Protein AF-W2TYA6-F1 (afdb_monomer_lite)

Secondary structure (DSSP, 8-state):
--HHHHHTT----GGG--SS---PPPGGG-----PPTTGGGG----TT--HHHHHHHHHHHHHHHHHTT-HHHHHHHHHHHHHHS---HHHHHHHHHHHHHHHT-

Sequence (105 aa):
MFLSDAFGELVIDDEDIVNDSIKFCTPDLYSANIHSSGWFLSLPSTKKRKRDEERENVDQRAAYYYHRGQYIEAFEEYESLLHDFEHNRTHSVAVIDSLIRCALK

Organism: Necator americanus (NCBI:txid51031)

pLDDT: mean 82.49, std 14.15, range [50.28, 98.19]

Foldseek 3Di:
DDVVVVVVPDDDDPPPPDDDDDDDDDPVRDDDPDDDQCPLVPDPPDPPDDLVVVLVSLQVQLVSCVVVVVLVSSLVSLVCSLPVDDDDPVVNVVSVVSNVVSVVD

Radius of gyration: 18.51 Å; chains: 1; bounding box: 42×40×40 Å

Structure (mmCIF, N/CA/C/O backbone):
data_AF-W2TYA6-F1
#
_entry.id   AF-W2TYA6-F1
#
loop_
_atom_site.group_PDB
_atom_site.id
_atom_site.type_symbol
_atom_site.label_atom_id
_atom_site.label_alt_id
_atom_site.label_comp_id
_atom_site.label_asym_id
_atom_site.label_entity_id
_atom_site.label_seq_id
_atom_site.pdbx_PDB_ins_code
_atom_site.Cartn_x
_atom_site.Cartn_y
_atom_site.Cartn_z
_atom_site.occupancy
_atom_site.B_iso_or_equiv
_atom_site.auth_seq_id
_atom_site.auth_comp_id
_atom_si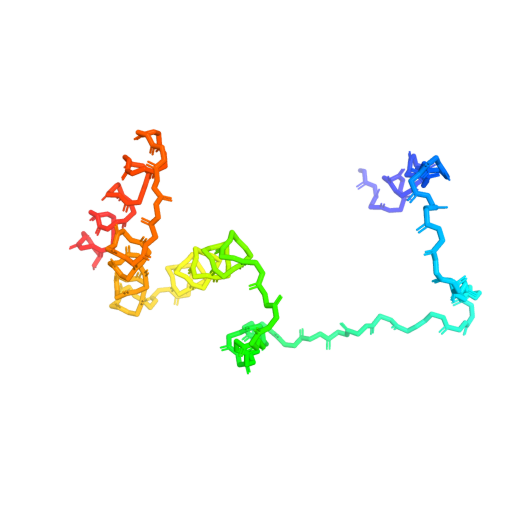te.auth_asym_id
_atom_site.auth_atom_id
_atom_site.pdbx_PDB_model_num
ATOM 1 N N . MET A 1 1 ? -8.691 -20.780 -22.021 1.00 57.19 1 MET A N 1
ATOM 2 C CA . MET A 1 1 ? -7.400 -20.096 -22.201 1.00 57.19 1 MET A CA 1
ATOM 3 C C . MET A 1 1 ? -6.427 -20.766 -21.258 1.00 57.19 1 MET A C 1
ATOM 5 O O . MET A 1 1 ? -6.666 -20.720 -20.055 1.00 57.19 1 MET A O 1
ATOM 9 N N . PHE A 1 2 ? -5.442 -21.495 -21.779 1.00 67.06 2 PHE A N 1
ATOM 10 C CA . PHE A 1 2 ? -4.389 -22.030 -20.923 1.00 67.06 2 PHE A CA 1
ATOM 11 C C . PHE A 1 2 ? -3.376 -20.919 -20.663 1.00 67.06 2 PHE A C 1
ATOM 13 O O . PHE A 1 2 ? -3.114 -20.100 -21.540 1.00 67.06 2 PHE A O 1
ATOM 20 N N . LEU A 1 3 ? -2.799 -20.876 -19.460 1.00 68.56 3 LEU A N 1
ATOM 21 C CA . LEU A 1 3 ? -1.759 -19.890 -19.146 1.00 68.56 3 LEU A CA 1
ATOM 22 C C . LEU A 1 3 ? -0.544 -20.037 -20.075 1.00 68.56 3 LEU A C 1
ATOM 24 O O . LEU A 1 3 ? 0.105 -19.043 -20.368 1.00 68.56 3 LEU A O 1
ATOM 28 N N . SER A 1 4 ? -0.290 -21.242 -20.602 1.00 71.44 4 SER A N 1
ATOM 29 C CA . SER A 1 4 ? 0.723 -21.504 -21.635 1.00 71.44 4 SER A CA 1
ATOM 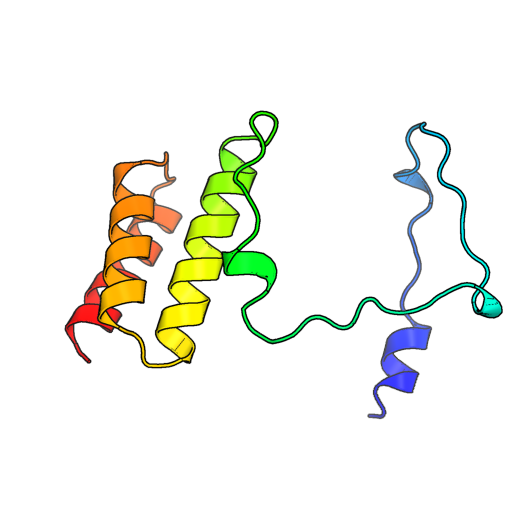30 C C . SER A 1 4 ? 0.547 -20.646 -22.884 1.00 71.44 4 SER A C 1
ATOM 32 O O . SER A 1 4 ? 1.537 -20.194 -23.449 1.00 71.44 4 SER A O 1
ATOM 34 N N . ASP A 1 5 ? -0.699 -20.393 -23.286 1.00 76.69 5 ASP A N 1
ATOM 35 C CA . ASP A 1 5 ? -1.009 -19.619 -24.488 1.00 76.69 5 ASP A CA 1
ATOM 36 C C . ASP A 1 5 ? -0.679 -18.132 -24.270 1.00 76.69 5 ASP A C 1
ATOM 38 O O . ASP A 1 5 ? -0.287 -17.446 -25.205 1.00 76.69 5 ASP A O 1
ATOM 42 N N . ALA A 1 6 ? -0.760 -17.650 -23.022 1.00 73.94 6 ALA A N 1
ATOM 43 C CA . ALA A 1 6 ? -0.434 -16.271 -22.655 1.00 73.94 6 ALA A CA 1
ATOM 44 C C . ALA A 1 6 ? 1.079 -15.985 -22.648 1.00 73.94 6 ALA A C 1
ATOM 46 O O . ALA A 1 6 ? 1.489 -14.847 -22.856 1.00 73.94 6 ALA A O 1
ATOM 47 N N . PHE A 1 7 ? 1.924 -16.999 -22.422 1.00 70.62 7 PHE A N 1
ATOM 48 C CA . PHE A 1 7 ? 3.382 -16.824 -22.429 1.00 70.62 7 PHE A CA 1
ATOM 49 C C . PHE A 1 7 ? 3.968 -16.714 -23.842 1.00 70.62 7 PHE A C 1
ATOM 51 O O . PHE A 1 7 ? 5.052 -16.161 -23.996 1.00 70.62 7 PHE A O 1
ATOM 58 N N . GLY A 1 8 ? 3.268 -17.214 -24.868 1.00 70.00 8 GLY A N 1
ATOM 59 C CA . GLY A 1 8 ? 3.735 -17.167 -26.258 1.00 70.00 8 GLY A CA 1
ATOM 60 C C . GLY A 1 8 ? 3.808 -15.756 -26.853 1.00 70.00 8 GLY A C 1
ATOM 61 O O . GLY A 1 8 ? 4.467 -15.563 -27.870 1.00 70.00 8 GLY A O 1
ATOM 62 N N . GLU A 1 9 ? 3.156 -14.781 -26.216 1.00 72.81 9 GLU A N 1
ATOM 63 C CA . GLU A 1 9 ? 3.098 -13.381 -26.656 1.00 72.81 9 GLU A CA 1
ATOM 64 C C . GLU A 1 9 ? 4.061 -12.463 -25.885 1.00 72.81 9 GLU A C 1
ATOM 66 O O . GLU A 1 9 ? 4.196 -11.288 -26.223 1.00 72.81 9 GLU A O 1
ATOM 71 N N . LEU A 1 10 ? 4.746 -12.974 -24.854 1.00 74.50 10 LEU A N 1
ATOM 72 C CA . LEU A 1 10 ? 5.697 -12.184 -24.077 1.00 74.50 10 LEU A CA 1
ATOM 73 C C . LEU A 1 10 ? 7.023 -12.074 -24.837 1.00 74.50 10 LEU A C 1
ATOM 75 O O . LEU A 1 10 ? 7.769 -13.045 -24.954 1.00 74.50 10 LEU A O 1
ATOM 79 N N . VAL A 1 11 ? 7.325 -10.875 -25.327 1.00 71.94 11 VAL A N 1
ATOM 80 C CA . VAL A 1 11 ? 8.617 -10.526 -25.928 1.00 71.94 11 VAL A CA 1
ATOM 81 C C . VAL A 1 11 ? 9.384 -9.673 -24.923 1.00 71.94 11 VAL A C 1
ATOM 83 O O . VAL A 1 11 ? 8.831 -8.726 -24.366 1.00 71.94 11 VAL A O 1
ATOM 86 N N . ILE A 1 12 ? 10.641 -10.029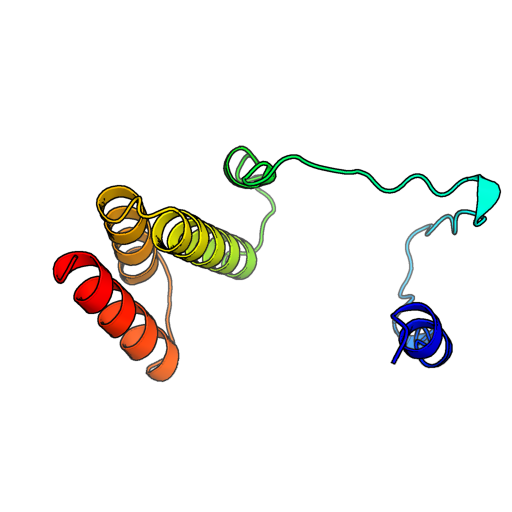 -24.658 1.00 66.94 12 ILE A N 1
ATOM 87 C CA . ILE A 1 12 ? 11.546 -9.174 -23.887 1.00 66.94 12 ILE A CA 1
ATOM 88 C C . ILE A 1 12 ? 12.048 -8.104 -24.853 1.00 66.94 12 ILE A C 1
ATOM 90 O O . ILE A 1 12 ? 12.602 -8.439 -25.898 1.00 66.94 12 ILE A O 1
ATOM 94 N N . ASP A 1 13 ? 11.797 -6.839 -24.532 1.00 61.28 13 ASP A N 1
ATOM 95 C CA . ASP A 1 13 ? 12.301 -5.717 -25.316 1.00 61.28 13 ASP A CA 1
ATOM 96 C C . ASP A 1 13 ? 13.789 -5.517 -24.990 1.00 61.28 13 ASP A C 1
ATOM 98 O O . ASP A 1 13 ? 14.155 -5.170 -23.865 1.00 61.28 13 ASP A O 1
ATOM 102 N N . ASP A 1 14 ? 14.657 -5.824 -25.954 1.00 60.56 14 ASP A N 1
ATOM 103 C CA . ASP A 1 14 ? 16.115 -5.818 -25.779 1.00 60.56 14 ASP A CA 1
ATOM 104 C C . ASP A 1 14 ? 16.702 -4.389 -25.703 1.00 60.56 14 ASP A C 1
ATOM 106 O O . ASP A 1 14 ? 17.896 -4.226 -25.431 1.00 60.56 14 ASP A O 1
ATOM 110 N N . GLU A 1 15 ? 15.897 -3.341 -25.923 1.00 59.62 15 GLU A N 1
ATOM 111 C CA . GLU A 1 15 ? 16.372 -1.948 -25.957 1.00 59.62 15 GLU A CA 1
ATOM 112 C C . GLU A 1 15 ? 16.738 -1.364 -24.573 1.00 59.62 15 GLU A C 1
ATOM 114 O O . GLU A 1 15 ? 17.494 -0.394 -24.503 1.00 59.62 15 GLU A O 1
ATOM 119 N N . ASP A 1 16 ? 16.316 -1.993 -23.468 1.00 51.72 16 ASP A N 1
ATOM 120 C CA . ASP A 1 16 ? 16.620 -1.552 -22.092 1.00 51.72 16 ASP A CA 1
ATOM 121 C C . ASP A 1 16 ? 17.886 -2.197 -21.483 1.00 51.72 16 ASP A C 1
ATOM 123 O O . ASP A 1 16 ? 18.209 -1.979 -20.308 1.00 51.72 16 ASP A O 1
ATOM 127 N N . ILE A 1 17 ? 18.658 -2.974 -22.257 1.00 55.78 17 ILE A N 1
ATOM 128 C CA . ILE A 1 17 ? 19.892 -3.627 -21.781 1.00 55.78 17 ILE A CA 1
ATOM 129 C C . ILE A 1 17 ? 21.048 -2.610 -21.750 1.00 55.78 17 ILE A C 1
ATOM 131 O O . ILE A 1 17 ? 22.022 -2.672 -22.502 1.00 55.78 17 ILE A O 1
ATOM 135 N N . VAL A 1 18 ? 20.959 -1.642 -20.841 1.00 56.06 18 VAL A N 1
ATOM 136 C CA . VAL A 1 18 ? 22.051 -0.716 -20.536 1.00 56.06 18 VAL A CA 1
ATOM 137 C C . VAL A 1 18 ? 22.998 -1.391 -19.542 1.00 56.06 18 VAL A C 1
ATOM 139 O O . VAL A 1 18 ? 22.740 -1.420 -18.346 1.00 56.06 18 VAL A O 1
ATOM 142 N N . ASN A 1 19 ? 24.091 -1.947 -20.074 1.00 56.31 19 ASN A N 1
ATOM 143 C CA . ASN A 1 19 ? 25.368 -2.244 -19.407 1.00 56.31 19 ASN A CA 1
ATOM 144 C C . ASN A 1 19 ? 25.331 -2.549 -17.894 1.00 56.31 19 ASN A C 1
ATOM 146 O O . ASN A 1 19 ? 25.496 -1.651 -17.076 1.00 56.31 19 ASN A O 1
ATOM 150 N N . ASP A 1 20 ? 25.284 -3.841 -17.554 1.00 50.28 20 ASP A N 1
ATOM 151 C CA . ASP A 1 20 ? 26.217 -4.453 -16.593 1.00 50.28 20 ASP A CA 1
ATOM 152 C C . ASP A 1 20 ? 26.050 -5.984 -16.597 1.00 50.28 20 ASP A C 1
ATOM 154 O O . ASP A 1 20 ? 25.181 -6.540 -15.939 1.00 50.28 20 ASP A O 1
ATOM 158 N N . SER A 1 21 ? 26.908 -6.702 -17.331 1.00 53.75 21 SER A N 1
ATOM 159 C CA . SER A 1 21 ? 27.194 -8.142 -17.141 1.00 53.75 21 SER A CA 1
ATOM 160 C C . SER A 1 21 ? 26.002 -9.096 -16.902 1.00 53.75 21 SER A C 1
ATOM 162 O O . SER A 1 21 ? 26.129 -10.058 -16.138 1.00 53.75 21 SER A O 1
ATOM 164 N N . ILE A 1 22 ? 24.849 -8.871 -17.540 1.00 58.88 22 ILE A N 1
ATOM 165 C CA . ILE A 1 22 ? 23.679 -9.739 -17.367 1.00 58.88 22 ILE A CA 1
ATOM 166 C C . ILE A 1 22 ? 24.012 -11.109 -17.965 1.00 58.88 22 ILE A C 1
ATOM 168 O O . ILE A 1 22 ? 24.046 -11.304 -19.179 1.00 58.88 22 ILE A O 1
ATOM 172 N N . LYS A 1 23 ? 24.310 -12.078 -17.096 1.00 64.12 23 LYS A N 1
ATOM 173 C CA . LYS A 1 23 ? 24.422 -13.482 -17.486 1.00 64.12 23 LYS A CA 1
ATOM 174 C C . LYS A 1 23 ? 23.013 -14.024 -17.661 1.00 64.12 23 LYS A C 1
ATOM 176 O O . LYS A 1 23 ? 22.374 -14.406 -16.685 1.00 64.12 23 LYS A O 1
ATOM 181 N N . PHE A 1 24 ? 22.547 -14.063 -18.903 1.00 69.75 24 PHE A N 1
ATOM 182 C CA . PHE A 1 24 ? 21.347 -14.809 -19.256 1.00 69.75 24 PHE A CA 1
ATOM 183 C C . PHE A 1 24 ? 21.517 -16.275 -18.828 1.00 69.75 24 PHE A C 1
ATOM 185 O O . PHE A 1 24 ? 22.516 -16.917 -19.163 1.00 69.75 24 PHE A O 1
ATOM 192 N N . CYS A 1 25 ? 20.571 -16.798 -18.049 1.00 70.94 25 CYS A N 1
ATOM 193 C CA . CYS A 1 25 ? 20.505 -18.226 -17.757 1.00 70.94 25 CYS A CA 1
ATOM 194 C C . CYS A 1 25 ? 19.818 -18.947 -18.920 1.00 70.94 25 CYS A C 1
ATOM 196 O O . CYS A 1 25 ? 18.856 -18.433 -19.492 1.00 70.94 25 CYS A O 1
ATOM 198 N N . THR A 1 26 ? 20.267 -20.154 -19.258 1.00 78.69 26 THR A N 1
ATOM 199 C CA . THR A 1 26 ? 19.471 -21.033 -20.122 1.00 78.69 26 THR A CA 1
ATOM 200 C C . THR A 1 26 ? 18.250 -21.546 -19.349 1.00 78.69 26 THR A C 1
ATOM 202 O O . THR A 1 26 ? 18.298 -21.593 -18.117 1.00 78.69 26 THR A O 1
ATOM 205 N N . PRO A 1 27 ? 17.165 -21.963 -20.029 1.00 76.50 27 PRO A N 1
A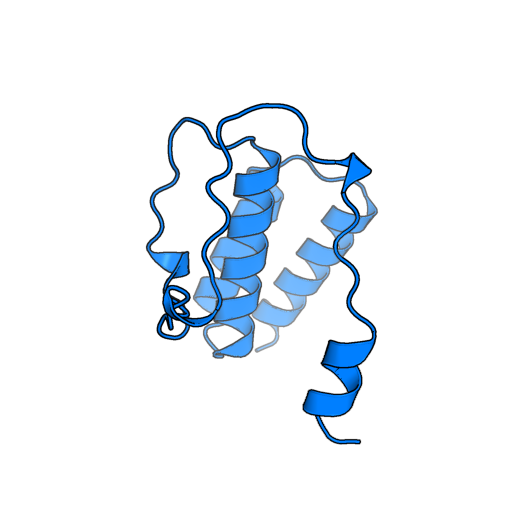TOM 206 C CA . PRO A 1 27 ? 15.999 -22.545 -19.362 1.00 76.50 27 PRO A CA 1
ATOM 207 C C . PRO A 1 27 ? 16.357 -23.696 -18.411 1.00 76.50 27 PRO A C 1
ATOM 209 O O . PRO A 1 27 ? 15.817 -23.768 -17.314 1.00 76.50 27 PRO A O 1
ATOM 212 N N . ASP A 1 28 ? 17.334 -24.531 -18.778 1.00 80.88 28 ASP A N 1
ATOM 213 C CA . ASP A 1 28 ? 17.811 -25.652 -17.950 1.00 80.88 28 ASP A CA 1
ATOM 214 C C . ASP A 1 28 ? 18.518 -25.209 -16.657 1.00 80.88 28 ASP A C 1
ATOM 216 O O . ASP A 1 28 ? 18.650 -25.984 -15.712 1.00 80.88 28 ASP A O 1
ATOM 220 N N . LEU A 1 29 ? 18.998 -23.963 -16.618 1.00 79.06 29 LEU A N 1
ATOM 221 C CA . LEU A 1 29 ? 19.633 -23.346 -15.455 1.00 79.06 29 LEU A CA 1
ATOM 222 C C . LEU A 1 29 ? 18.654 -22.485 -14.646 1.00 79.06 29 LEU A C 1
ATOM 224 O O . LEU A 1 29 ? 19.014 -22.008 -13.568 1.00 79.06 29 LEU A O 1
ATOM 228 N N . TYR A 1 30 ? 17.436 -22.263 -15.147 1.00 80.00 30 TYR A N 1
ATOM 229 C CA . TYR A 1 30 ? 16.429 -21.486 -14.444 1.00 80.00 30 TYR A CA 1
ATOM 230 C C . TYR A 1 30 ? 15.786 -22.323 -13.338 1.00 80.00 30 TYR A C 1
ATOM 232 O O . TYR A 1 30 ? 15.151 -23.347 -13.581 1.00 80.00 30 TYR A O 1
ATOM 240 N N . SER A 1 31 ? 15.893 -21.834 -12.106 1.00 81.06 31 SER A N 1
ATOM 241 C CA . SER A 1 31 ? 15.094 -22.306 -10.981 1.00 81.06 31 SER A CA 1
ATOM 242 C C . SER A 1 31 ? 14.328 -21.120 -10.421 1.00 81.06 31 SER A C 1
ATOM 244 O O . SER A 1 31 ? 14.934 -20.180 -9.903 1.00 81.06 31 SER A O 1
ATOM 246 N N . ALA A 1 32 ? 12.998 -21.166 -10.497 1.00 80.00 32 ALA A N 1
ATOM 247 C CA . ALA A 1 32 ? 12.160 -20.161 -9.859 1.00 80.00 32 ALA A CA 1
ATOM 248 C C . ALA A 1 32 ? 12.435 -20.155 -8.350 1.00 80.00 32 ALA A C 1
ATOM 250 O O . ALA A 1 32 ? 12.361 -21.196 -7.692 1.00 80.00 32 ALA A O 1
ATOM 251 N N . ASN A 1 33 ? 12.747 -18.986 -7.794 1.00 78.38 33 ASN A N 1
ATOM 252 C CA . ASN A 1 33 ? 12.846 -18.842 -6.350 1.00 78.38 33 ASN A CA 1
ATOM 253 C C . ASN A 1 33 ? 11.426 -18.735 -5.784 1.00 78.38 33 ASN A C 1
ATOM 255 O O . ASN A 1 33 ? 10.806 -17.672 -5.799 1.00 78.38 33 ASN A O 1
ATOM 259 N N . ILE A 1 34 ? 10.870 -19.875 -5.379 1.00 79.69 34 ILE A N 1
ATOM 260 C CA . ILE A 1 34 ? 9.520 -19.938 -4.827 1.00 79.69 34 ILE A CA 1
ATOM 261 C C . ILE A 1 34 ? 9.596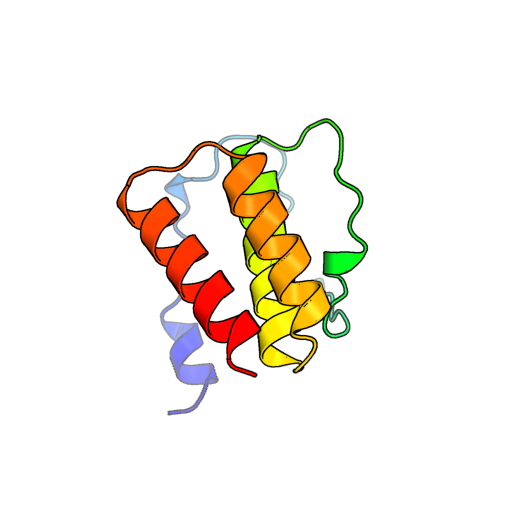 -19.516 -3.366 1.00 79.69 34 ILE A C 1
ATOM 263 O O . ILE A 1 34 ? 10.074 -20.255 -2.506 1.00 79.69 34 ILE A O 1
ATOM 267 N N . HIS A 1 35 ? 9.097 -18.322 -3.086 1.00 79.12 35 HIS A N 1
ATOM 268 C CA . HIS A 1 35 ? 9.019 -17.808 -1.733 1.00 79.12 35 HIS A CA 1
ATOM 269 C C . HIS A 1 35 ? 7.652 -18.089 -1.094 1.00 79.12 35 HIS A C 1
ATOM 271 O O . HIS A 1 35 ? 6.623 -18.130 -1.771 1.00 79.12 35 HIS A O 1
ATOM 277 N N . SER A 1 36 ? 7.623 -18.242 0.232 1.00 82.31 36 SER A N 1
ATOM 278 C CA . SER A 1 36 ? 6.374 -18.305 0.997 1.00 82.31 36 SER A CA 1
ATOM 279 C C . SER A 1 36 ? 5.641 -16.960 0.977 1.00 82.31 36 SER A C 1
ATOM 281 O O . SER A 1 36 ? 6.273 -15.907 0.908 1.00 82.31 36 SER A O 1
ATOM 283 N N . SER A 1 37 ? 4.310 -16.962 1.105 1.00 82.19 37 SER A N 1
ATOM 284 C CA . SER A 1 37 ? 3.533 -15.723 1.253 1.00 82.19 37 SER A CA 1
ATOM 285 C C . SER A 1 37 ? 4.099 -14.838 2.372 1.00 82.19 37 SER A C 1
ATOM 287 O O . SER A 1 37 ? 4.412 -15.331 3.454 1.00 82.19 37 SER A O 1
ATOM 289 N N . GLY A 1 38 ? 4.257 -13.542 2.093 1.00 80.88 38 GLY A N 1
ATOM 290 C CA . GLY A 1 38 ? 4.804 -12.578 3.051 1.00 80.88 38 GLY A CA 1
ATOM 291 C C . GLY A 1 38 ? 6.328 -12.613 3.225 1.00 80.88 38 GLY A C 1
ATOM 292 O O . GLY A 1 38 ? 6.839 -11.932 4.104 1.00 80.88 38 GLY A O 1
ATOM 293 N N . TRP A 1 39 ? 7.086 -13.352 2.404 1.00 82.75 39 TRP A N 1
ATOM 294 C CA . TRP A 1 39 ? 8.559 -13.365 2.475 1.00 82.75 39 TRP A CA 1
ATOM 295 C C . TRP A 1 39 ? 9.189 -11.959 2.433 1.00 82.75 39 TRP A C 1
ATOM 297 O O . TRP A 1 39 ? 10.154 -11.684 3.147 1.00 82.75 39 TRP A O 1
ATOM 307 N N . PHE A 1 40 ? 8.601 -11.055 1.645 1.00 79.50 40 PHE A N 1
ATOM 308 C CA . PHE A 1 40 ? 9.051 -9.675 1.459 1.00 79.50 40 PHE A CA 1
ATOM 309 C C . PHE A 1 40 ? 8.856 -8.792 2.701 1.00 79.50 40 PHE A C 1
ATOM 311 O O . PHE A 1 40 ? 9.496 -7.751 2.808 1.00 79.50 40 PHE A O 1
ATOM 318 N N . LEU A 1 41 ? 8.049 -9.217 3.680 1.00 82.06 41 LEU A N 1
ATOM 319 C CA . LEU A 1 41 ? 7.888 -8.501 4.952 1.00 82.06 41 LEU A CA 1
ATOM 320 C C . LEU A 1 41 ? 9.192 -8.454 5.754 1.00 82.06 41 LEU A C 1
ATOM 322 O O . LEU A 1 41 ? 9.432 -7.515 6.506 1.00 82.06 41 LEU A O 1
ATOM 326 N N . SER A 1 42 ? 10.031 -9.478 5.586 1.00 75.38 42 SER A N 1
ATOM 327 C CA . SER A 1 42 ? 11.303 -9.633 6.293 1.00 75.38 42 SER A CA 1
ATOM 328 C C . SER A 1 42 ? 12.494 -9.030 5.550 1.00 75.38 42 SER A C 1
ATOM 330 O O . SER A 1 42 ? 13.624 -9.117 6.034 1.00 75.38 42 SER A O 1
ATOM 332 N N . LEU A 1 43 ? 12.270 -8.430 4.374 1.00 71.62 43 LEU A N 1
ATOM 333 C CA . LEU A 1 43 ? 13.350 -7.846 3.593 1.00 71.62 43 LEU A CA 1
ATOM 334 C C . LEU A 1 43 ? 13.903 -6.626 4.343 1.00 71.62 43 LEU A C 1
ATOM 336 O O . LEU A 1 43 ? 13.164 -5.659 4.545 1.00 71.62 43 LEU A O 1
ATOM 340 N N . PRO A 1 44 ? 15.191 -6.625 4.738 1.00 64.00 44 PRO A N 1
ATOM 341 C CA . PRO A 1 44 ? 15.781 -5.460 5.378 1.00 64.00 44 PRO A CA 1
ATOM 342 C C . PRO A 1 44 ? 15.628 -4.250 4.454 1.00 64.00 44 PRO A C 1
ATOM 344 O O . PRO A 1 44 ? 15.898 -4.365 3.253 1.00 64.00 44 PRO A O 1
ATOM 347 N N . SER A 1 45 ? 15.245 -3.087 4.995 1.00 60.94 45 SER A N 1
ATOM 348 C CA . SER A 1 45 ? 15.474 -1.822 4.287 1.00 60.94 45 SER A CA 1
ATOM 349 C C . SER A 1 45 ? 16.986 -1.715 4.084 1.00 60.94 45 SER A C 1
ATOM 351 O O . SER A 1 45 ? 17.777 -1.495 5.006 1.00 60.94 45 SER A O 1
ATOM 353 N N . THR A 1 46 ? 17.434 -2.024 2.870 1.00 59.94 46 THR A N 1
ATOM 354 C CA . THR A 1 46 ? 18.828 -1.838 2.506 1.00 59.94 46 THR A CA 1
ATOM 355 C C . THR A 1 46 ? 19.043 -0.342 2.358 1.00 59.94 46 THR A C 1
ATOM 357 O O . THR A 1 46 ? 18.332 0.285 1.579 1.00 59.94 46 THR A O 1
ATOM 360 N N . LYS A 1 47 ? 20.070 0.211 3.018 1.00 56.38 47 LYS A N 1
ATOM 361 C CA . LYS A 1 47 ? 20.450 1.645 3.025 1.00 56.38 47 LYS A CA 1
ATOM 362 C C . LYS A 1 47 ? 20.649 2.309 1.642 1.00 56.38 47 LYS A C 1
ATOM 364 O O . LYS A 1 47 ? 21.055 3.462 1.576 1.00 56.38 47 LYS A O 1
ATOM 369 N N . LYS A 1 48 ? 20.454 1.572 0.546 1.00 60.81 48 LYS A N 1
ATOM 370 C CA . LYS A 1 48 ? 20.577 2.019 -0.844 1.00 60.81 48 LYS A CA 1
ATOM 371 C C . LYS A 1 48 ? 19.239 2.141 -1.583 1.00 60.81 48 LYS A C 1
ATOM 373 O O . LYS A 1 48 ? 19.273 2.538 -2.743 1.00 60.81 48 LYS A O 1
ATOM 378 N N . ARG A 1 49 ? 18.100 1.783 -0.976 1.00 63.81 49 ARG A N 1
ATOM 379 C CA . ARG A 1 49 ? 16.809 1.908 -1.666 1.00 63.81 49 ARG A CA 1
ATOM 380 C C . ARG A 1 49 ? 16.476 3.368 -1.894 1.00 63.81 49 ARG A C 1
ATOM 382 O O . ARG A 1 49 ? 16.705 4.216 -1.030 1.00 63.81 49 ARG A O 1
ATOM 389 N N . LYS A 1 50 ? 15.949 3.658 -3.079 1.00 79.69 50 LYS A N 1
ATOM 390 C CA . LYS A 1 50 ? 15.364 4.971 -3.340 1.00 79.69 50 LYS A CA 1
ATOM 391 C C . LYS A 1 50 ? 14.121 5.102 -2.463 1.00 79.69 50 LYS A C 1
ATOM 393 O O . LYS A 1 50 ? 13.403 4.126 -2.264 1.00 79.69 50 LYS A O 1
ATOM 398 N N . ARG A 1 51 ? 13.847 6.308 -1.965 1.00 82.25 51 ARG A N 1
ATOM 399 C CA . ARG A 1 51 ? 12.678 6.590 -1.113 1.00 82.25 51 ARG A CA 1
ATOM 400 C C . ARG A 1 51 ? 11.366 6.074 -1.730 1.00 82.25 51 ARG A C 1
ATOM 402 O O . ARG A 1 51 ? 10.504 5.593 -1.004 1.00 82.25 51 ARG A O 1
ATOM 409 N N . ASP A 1 52 ? 11.245 6.115 -3.057 1.00 83.06 52 ASP A N 1
ATOM 410 C CA . ASP A 1 52 ? 10.076 5.605 -3.785 1.00 83.06 52 ASP A CA 1
ATOM 411 C C . ASP A 1 52 ? 9.899 4.084 -3.663 1.00 83.06 52 ASP A C 1
ATOM 413 O O . ASP A 1 52 ? 8.777 3.613 -3.501 1.00 83.06 52 ASP A O 1
ATOM 417 N N . GLU A 1 53 ? 10.995 3.320 -3.677 1.00 84.81 53 GLU A N 1
ATOM 418 C CA . GLU A 1 53 ? 10.971 1.860 -3.505 1.00 84.81 53 GLU A CA 1
ATOM 419 C C . GLU A 1 53 ? 10.589 1.480 -2.070 1.00 84.81 53 GLU A C 1
ATOM 421 O O . GLU A 1 53 ? 9.925 0.470 -1.835 1.00 84.81 53 GLU A O 1
ATOM 426 N N . GLU A 1 54 ? 11.020 2.276 -1.088 1.00 87.25 54 GLU A N 1
ATOM 427 C CA . GLU A 1 54 ? 10.618 2.087 0.307 1.00 87.25 54 GLU A CA 1
ATOM 428 C C . GLU A 1 54 ? 9.132 2.387 0.492 1.00 87.25 54 GLU A C 1
ATOM 430 O O . GLU A 1 54 ? 8.431 1.584 1.104 1.00 87.25 54 GLU A O 1
ATOM 435 N N . ARG A 1 55 ? 8.641 3.474 -0.114 1.00 89.62 55 ARG A N 1
ATOM 436 C CA . ARG A 1 55 ? 7.218 3.832 -0.124 1.00 89.62 55 ARG A CA 1
ATOM 437 C C . ARG A 1 55 ? 6.365 2.703 -0.699 1.00 89.62 55 ARG A C 1
ATOM 439 O O . ARG A 1 55 ? 5.368 2.316 -0.099 1.00 89.62 55 ARG A O 1
ATOM 446 N N . GLU A 1 56 ? 6.771 2.163 -1.846 1.00 89.31 56 GLU A N 1
ATOM 447 C CA . GLU A 1 56 ? 6.068 1.055 -2.495 1.00 89.31 56 GLU A CA 1
ATOM 448 C C . GLU A 1 56 ? 6.087 -0.219 -1.639 1.00 89.31 56 GLU A C 1
ATOM 450 O O . GLU A 1 56 ? 5.071 -0.899 -1.526 1.00 89.31 56 GLU A O 1
ATOM 455 N N . ASN A 1 57 ? 7.202 -0.522 -0.966 1.00 89.38 57 ASN A N 1
ATOM 456 C CA . ASN A 1 57 ? 7.262 -1.663 -0.048 1.00 89.38 57 ASN A CA 1
ATOM 457 C C . ASN A 1 57 ? 6.288 -1.522 1.131 1.00 89.38 57 ASN A C 1
ATOM 459 O O . ASN A 1 57 ? 5.663 -2.510 1.517 1.00 89.38 57 ASN A O 1
ATOM 463 N N . VAL A 1 58 ? 6.168 -0.323 1.713 1.00 92.19 58 VAL A N 1
ATOM 464 C CA . VAL A 1 58 ? 5.223 -0.064 2.812 1.00 92.19 58 VAL A CA 1
ATOM 465 C C . VAL A 1 58 ? 3.782 -0.249 2.329 1.00 92.19 58 VAL A C 1
ATOM 467 O O . VAL A 1 58 ? 3.011 -0.953 2.977 1.00 92.19 58 VAL A O 1
ATOM 470 N N . ASP A 1 59 ? 3.438 0.281 1.153 1.00 92.88 59 ASP A N 1
ATOM 471 C CA . ASP A 1 59 ? 2.107 0.112 0.553 1.00 92.88 59 ASP A CA 1
ATOM 472 C C . ASP A 1 59 ? 1.771 -1.370 0.295 1.00 92.88 59 ASP A C 1
ATOM 474 O O . ASP A 1 59 ? 0.728 -1.878 0.713 1.00 92.88 59 ASP A O 1
ATOM 478 N N . GLN A 1 60 ? 2.707 -2.121 -0.297 1.00 92.38 60 GLN A N 1
ATOM 479 C CA . GLN A 1 60 ? 2.545 -3.561 -0.532 1.00 92.38 60 GLN A CA 1
ATOM 480 C C . GLN A 1 60 ? 2.385 -4.356 0.772 1.00 92.38 60 GLN A C 1
ATOM 482 O O . GLN A 1 60 ? 1.606 -5.313 0.831 1.00 92.38 60 GLN A O 1
ATOM 487 N N . ARG A 1 61 ? 3.102 -3.970 1.831 1.00 93.62 61 ARG A N 1
ATOM 488 C CA . ARG A 1 61 ? 2.994 -4.587 3.157 1.00 93.62 61 ARG A CA 1
ATOM 489 C C . ARG A 1 61 ? 1.642 -4.300 3.809 1.00 93.62 61 ARG A C 1
ATOM 491 O O . ARG A 1 61 ? 1.004 -5.236 4.295 1.00 93.62 61 ARG A O 1
ATOM 498 N N . ALA A 1 62 ? 1.169 -3.059 3.747 1.00 95.62 62 ALA A N 1
ATOM 499 C CA . ALA A 1 62 ? -0.148 -2.672 4.242 1.00 95.62 62 ALA A CA 1
ATOM 500 C C . ALA A 1 62 ? -1.270 -3.452 3.533 1.00 95.62 62 ALA A C 1
ATOM 502 O O . ALA A 1 62 ? -2.126 -4.068 4.178 1.00 95.62 62 ALA A O 1
ATOM 503 N N . ALA A 1 63 ? -1.222 -3.513 2.198 1.00 95.06 63 ALA A N 1
ATOM 504 C CA . ALA A 1 63 ? -2.169 -4.278 1.390 1.00 95.06 63 ALA A CA 1
ATOM 505 C C . ALA A 1 63 ? -2.140 -5.776 1.729 1.00 95.06 63 ALA A C 1
ATOM 507 O O . ALA A 1 63 ? -3.191 -6.414 1.846 1.00 95.06 63 ALA A O 1
ATOM 508 N N . TYR A 1 64 ? -0.949 -6.343 1.940 1.00 95.62 64 TYR A N 1
ATOM 509 C CA . TYR A 1 64 ? -0.803 -7.734 2.357 1.00 95.62 64 TYR A CA 1
ATOM 510 C C . TYR A 1 64 ? -1.513 -8.013 3.685 1.00 95.62 64 TYR A C 1
ATOM 512 O O . TYR A 1 64 ? -2.323 -8.941 3.751 1.00 95.62 64 TYR A O 1
ATOM 520 N N . TYR A 1 65 ? -1.265 -7.206 4.721 1.00 96.69 65 TYR A N 1
ATOM 521 C CA . TYR A 1 65 ? -1.930 -7.371 6.015 1.00 96.69 65 TYR A CA 1
ATOM 522 C C . TYR A 1 65 ? -3.451 -7.236 5.893 1.00 96.69 65 TYR A C 1
ATOM 524 O O . TYR A 1 65 ? -4.188 -8.088 6.400 1.00 96.69 65 TYR A O 1
ATOM 532 N N . TYR A 1 66 ? -3.932 -6.255 5.122 1.00 97.00 66 TYR A N 1
ATOM 533 C CA . TYR A 1 66 ? -5.362 -6.065 4.882 1.00 97.00 66 TYR A CA 1
ATOM 534 C C . TYR A 1 66 ? -6.017 -7.317 4.282 1.00 97.00 66 TYR A C 1
ATOM 536 O O . TYR A 1 66 ? -7.025 -7.811 4.791 1.00 97.00 66 TYR A O 1
ATOM 544 N N . HIS A 1 67 ? -5.420 -7.886 3.230 1.00 95.50 67 HIS A N 1
ATOM 545 C CA . HIS A 1 67 ? -5.938 -9.089 2.571 1.00 95.50 67 HIS A CA 1
ATOM 546 C C . HIS A 1 67 ? -5.828 -10.358 3.426 1.00 95.50 67 HIS A C 1
ATOM 548 O O . HIS A 1 67 ? -6.533 -11.336 3.172 1.00 95.50 67 HIS A O 1
ATOM 554 N N . ARG A 1 68 ? -4.980 -10.346 4.457 1.00 95.38 68 ARG A N 1
ATOM 555 C CA . ARG A 1 68 ? -4.872 -11.411 5.462 1.00 95.38 68 ARG A CA 1
ATOM 556 C C . ARG A 1 68 ? -5.838 -11.239 6.638 1.00 95.38 68 ARG A C 1
ATOM 558 O O . ARG A 1 68 ? -5.878 -12.117 7.495 1.00 95.38 68 ARG A O 1
ATOM 565 N N . GLY A 1 69 ? -6.624 -10.159 6.673 1.00 96.44 69 GLY A N 1
ATOM 566 C CA . GLY A 1 69 ? -7.525 -9.834 7.784 1.00 96.44 69 GLY A CA 1
ATOM 567 C C . GLY A 1 69 ? -6.815 -9.253 9.011 1.00 96.44 69 GLY A C 1
ATOM 568 O O . GLY A 1 69 ? -7.404 -9.189 10.085 1.00 96.44 69 GLY A O 1
ATOM 569 N N . GLN A 1 70 ? -5.554 -8.850 8.858 1.00 97.44 70 GLN A N 1
ATOM 570 C CA . GLN A 1 70 ? -4.720 -8.239 9.892 1.00 97.44 70 GLN A CA 1
ATOM 571 C C . GLN A 1 70 ? -4.884 -6.716 9.826 1.00 97.44 70 GLN A C 1
ATOM 573 O O . GLN A 1 70 ? -4.030 -5.995 9.315 1.00 97.44 70 GLN A O 1
ATOM 578 N N . TYR A 1 71 ? -6.063 -6.228 10.218 1.00 97.75 71 TYR A N 1
ATOM 579 C CA . TYR A 1 71 ? -6.458 -4.841 9.948 1.00 97.75 71 TYR A CA 1
ATOM 580 C C . TYR A 1 71 ? -5.732 -3.809 10.815 1.00 97.75 71 TYR A C 1
ATOM 582 O O . TYR A 1 71 ? -5.578 -2.676 10.370 1.00 97.75 71 TYR A O 1
ATOM 590 N N . ILE A 1 72 ? -5.273 -4.189 12.012 1.00 97.75 72 ILE A N 1
ATOM 591 C CA . ILE A 1 72 ? -4.493 -3.301 12.887 1.00 97.75 72 ILE A CA 1
ATOM 592 C C . ILE A 1 72 ? -3.119 -3.065 12.259 1.00 97.75 72 ILE A C 1
ATOM 594 O O . ILE A 1 72 ? -2.733 -1.924 12.043 1.00 97.75 72 ILE A O 1
ATOM 598 N N . GLU A 1 73 ? -2.435 -4.137 11.866 1.00 97.31 73 GLU A N 1
ATOM 599 C CA . GLU A 1 73 ? -1.130 -4.059 11.211 1.00 97.31 73 GLU A CA 1
ATOM 600 C C . GLU A 1 73 ? -1.228 -3.336 9.859 1.00 97.31 73 GLU A C 1
ATOM 602 O O . GLU A 1 73 ? -0.373 -2.528 9.516 1.00 97.31 73 GLU A O 1
ATOM 607 N N . ALA A 1 74 ? -2.304 -3.564 9.097 1.00 97.69 74 ALA A N 1
ATOM 608 C CA . ALA A 1 74 ? -2.556 -2.809 7.871 1.00 97.69 74 ALA A CA 1
ATOM 609 C C . ALA A 1 74 ? -2.740 -1.308 8.143 1.00 97.69 74 ALA A C 1
ATOM 611 O O . ALA A 1 74 ? -2.219 -0.484 7.393 1.00 97.69 74 ALA A O 1
ATOM 612 N N . PHE A 1 75 ? -3.473 -0.953 9.203 1.00 98.06 75 PHE A N 1
ATOM 613 C CA . PHE A 1 75 ? -3.693 0.437 9.592 1.00 98.06 75 PHE A CA 1
ATOM 614 C C . PHE A 1 75 ? -2.377 1.126 9.962 1.00 98.06 75 PHE A C 1
ATOM 616 O O . PHE A 1 75 ? -2.106 2.199 9.434 1.00 98.06 75 PHE A O 1
ATOM 623 N N . GLU A 1 76 ? -1.546 0.498 10.798 1.00 97.50 76 GLU A N 1
ATOM 624 C CA . GLU A 1 76 ? -0.236 1.032 11.206 1.00 97.50 76 GLU A CA 1
ATOM 625 C C . GLU A 1 76 ? 0.677 1.292 9.996 1.00 97.50 76 GLU A C 1
ATOM 627 O O . GLU A 1 76 ? 1.333 2.331 9.902 1.00 97.50 76 GLU A O 1
ATOM 632 N N . GLU A 1 77 ? 0.682 0.382 9.022 1.00 96.75 77 GLU A N 1
ATOM 633 C CA . GLU A 1 77 ? 1.479 0.541 7.804 1.00 96.75 77 GLU A CA 1
ATOM 634 C C . GLU A 1 77 ? 0.941 1.649 6.892 1.00 96.75 77 GLU A C 1
ATOM 636 O O . GLU A 1 77 ? 1.724 2.445 6.376 1.00 96.75 77 GLU A O 1
ATOM 641 N N . TYR A 1 78 ? -0.381 1.759 6.710 1.00 97.56 78 TYR A N 1
ATOM 642 C CA . TYR A 1 78 ? -0.965 2.875 5.956 1.00 97.56 78 TYR A CA 1
ATOM 643 C C . TYR A 1 78 ? -0.786 4.223 6.671 1.00 97.56 78 TYR A C 1
ATOM 645 O O . TYR A 1 78 ? -0.668 5.255 6.009 1.00 97.56 78 TYR A O 1
ATOM 653 N N . GLU A 1 79 ? -0.746 4.234 8.004 1.00 97.31 79 GLU A N 1
ATOM 654 C CA . GLU A 1 79 ? -0.482 5.430 8.801 1.00 97.31 79 GLU A CA 1
ATOM 655 C C . GLU A 1 79 ? 0.968 5.892 8.600 1.00 97.31 79 GLU A C 1
ATOM 657 O O . GLU A 1 79 ? 1.192 7.048 8.231 1.00 97.31 79 GLU A O 1
ATOM 662 N N . SER A 1 80 ? 1.944 4.983 8.721 1.00 95.19 80 SER A N 1
ATOM 663 C CA . SER A 1 80 ? 3.347 5.268 8.378 1.00 95.19 80 SER A CA 1
ATOM 664 C C . SER A 1 80 ? 3.479 5.718 6.924 1.00 95.19 80 SER A C 1
ATOM 666 O O . SER A 1 80 ? 4.130 6.725 6.644 1.00 95.19 80 SER A O 1
ATOM 668 N N . LEU A 1 81 ? 2.785 5.055 5.992 1.00 94.94 81 LEU A N 1
ATOM 669 C CA . LEU A 1 81 ? 2.783 5.448 4.587 1.00 94.94 81 LEU A CA 1
ATOM 670 C C . LEU A 1 81 ? 2.337 6.902 4.421 1.00 94.94 81 LEU A C 1
ATOM 672 O O . LEU A 1 81 ? 2.999 7.652 3.708 1.00 94.94 81 LEU A O 1
ATOM 676 N N . LEU A 1 82 ? 1.247 7.313 5.075 1.00 95.25 82 LEU A N 1
ATOM 677 C CA . LEU A 1 82 ? 0.694 8.666 4.979 1.00 95.25 82 LEU A CA 1
ATOM 678 C C . LEU A 1 82 ? 1.616 9.734 5.585 1.00 95.25 82 LEU A C 1
ATOM 680 O O . LEU A 1 82 ? 1.685 10.840 5.045 1.00 95.25 82 LEU A O 1
ATOM 684 N N . HIS A 1 83 ? 2.289 9.423 6.694 1.00 94.00 83 HIS A N 1
ATOM 685 C CA . HIS A 1 83 ? 3.065 10.396 7.467 1.00 94.00 83 HIS A CA 1
ATOM 686 C C . HIS A 1 83 ? 4.538 10.495 7.062 1.00 94.00 83 HIS A C 1
ATOM 688 O O . HIS A 1 83 ? 5.094 11.595 7.090 1.00 94.00 83 HIS A O 1
ATOM 694 N N . ASP A 1 84 ? 5.157 9.386 6.661 1.00 92.88 84 ASP A N 1
ATOM 695 C CA . ASP A 1 84 ? 6.609 9.310 6.462 1.00 92.88 84 ASP A CA 1
ATOM 696 C C . ASP A 1 84 ? 7.035 9.553 5.004 1.00 92.88 84 ASP A C 1
ATOM 698 O O . ASP A 1 84 ? 8.222 9.744 4.719 1.00 92.88 84 ASP A O 1
ATOM 702 N N . PHE A 1 85 ? 6.080 9.579 4.067 1.00 92.06 85 PHE A N 1
ATOM 703 C CA . PHE A 1 85 ? 6.349 9.691 2.633 1.00 92.06 85 PHE A CA 1
ATOM 704 C C . PHE A 1 85 ? 5.636 10.875 1.979 1.00 92.06 85 PHE A C 1
ATOM 706 O O . PHE A 1 85 ? 4.568 11.316 2.396 1.00 92.06 85 PHE A O 1
ATOM 713 N N . GLU A 1 86 ? 6.238 11.387 0.906 1.00 89.56 86 GLU A N 1
ATOM 714 C CA . GLU A 1 86 ? 5.614 12.406 0.068 1.00 89.56 86 GLU A CA 1
ATOM 715 C C . GLU A 1 86 ? 4.582 11.770 -0.864 1.00 89.56 86 GLU A C 1
ATOM 717 O O . GLU A 1 86 ? 4.819 10.727 -1.479 1.00 89.56 86 GLU A O 1
ATOM 722 N N . HIS A 1 87 ? 3.442 12.442 -1.005 1.00 87.56 87 HIS A N 1
ATOM 723 C CA . HIS A 1 87 ? 2.329 11.971 -1.816 1.00 87.56 87 HIS A CA 1
ATOM 724 C C . HIS A 1 87 ? 1.855 13.058 -2.761 1.00 87.56 87 HIS A C 1
ATOM 726 O O . HIS A 1 87 ? 1.744 14.230 -2.399 1.00 87.56 87 HIS A O 1
ATOM 732 N N . ASN A 1 88 ? 1.480 12.649 -3.970 1.00 90.81 88 ASN A N 1
ATOM 733 C CA . ASN A 1 88 ? 0.582 13.470 -4.767 1.00 90.81 88 ASN A CA 1
ATOM 734 C C . ASN A 1 88 ? -0.845 13.366 -4.196 1.00 90.81 88 ASN A C 1
ATOM 736 O O . ASN A 1 88 ? -1.180 12.430 -3.468 1.00 90.81 88 ASN A O 1
ATOM 740 N N . ARG A 1 89 ? -1.712 14.314 -4.564 1.00 91.62 89 ARG A N 1
ATOM 741 C CA . ARG A 1 89 ? -3.090 14.384 -4.052 1.00 91.62 89 ARG A CA 1
ATOM 742 C C . ARG A 1 89 ? -3.869 13.076 -4.231 1.00 91.62 89 ARG A C 1
ATOM 744 O O . ARG A 1 89 ? -4.629 12.702 -3.344 1.00 91.62 89 ARG A O 1
ATOM 751 N N . THR A 1 90 ? -3.705 12.402 -5.367 1.00 92.00 90 THR A N 1
ATOM 752 C CA . THR A 1 90 ? -4.415 11.152 -5.666 1.00 92.00 90 THR A CA 1
ATOM 753 C C . THR A 1 90 ? -3.966 10.027 -4.738 1.00 92.00 90 THR A C 1
ATOM 755 O O . THR A 1 90 ? 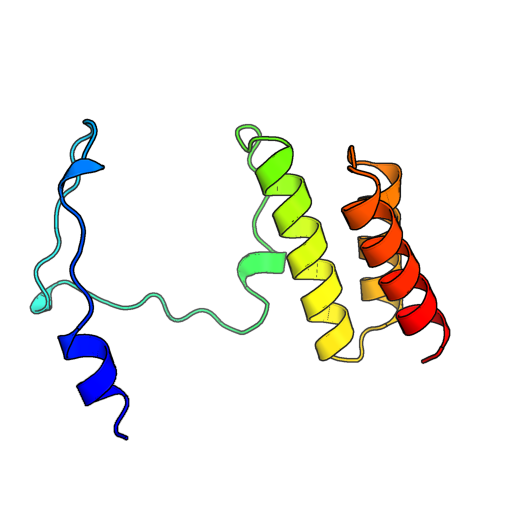-4.812 9.339 -4.173 1.00 92.00 90 THR A O 1
ATOM 758 N N . HIS A 1 91 ? -2.655 9.882 -4.520 1.00 89.50 91 HIS A N 1
ATOM 759 C CA . HIS A 1 91 ? -2.105 8.901 -3.587 1.00 89.50 91 HIS A CA 1
ATOM 760 C C . HIS A 1 91 ? -2.569 9.168 -2.155 1.00 89.50 91 HIS A C 1
ATOM 762 O O . HIS A 1 91 ? -3.053 8.243 -1.514 1.00 89.50 91 HIS A O 1
ATOM 768 N N . SER A 1 92 ? -2.532 10.417 -1.673 1.00 92.56 92 SER A N 1
ATOM 769 C CA . SER A 1 92 ? -3.012 10.735 -0.318 1.00 92.56 92 SER A CA 1
ATOM 770 C C . SER A 1 92 ? -4.465 10.311 -0.101 1.00 92.56 92 SER A C 1
ATOM 772 O O . SER A 1 92 ? -4.791 9.739 0.933 1.00 92.56 92 SER A O 1
ATOM 774 N N . VAL A 1 93 ? -5.344 10.560 -1.079 1.00 96.12 93 VAL A N 1
ATOM 775 C CA . VAL A 1 93 ? -6.758 10.161 -0.986 1.00 96.12 93 VAL A CA 1
ATOM 776 C C . VAL A 1 93 ? -6.904 8.639 -0.942 1.00 96.12 93 VAL A C 1
ATOM 778 O O . VAL A 1 93 ? -7.704 8.142 -0.154 1.00 96.12 93 VAL A O 1
ATOM 781 N N . ALA A 1 94 ? -6.126 7.903 -1.740 1.00 95.44 94 ALA A N 1
ATOM 782 C CA . ALA A 1 94 ? -6.148 6.442 -1.732 1.00 95.44 94 ALA A CA 1
ATOM 783 C C . ALA A 1 94 ? -5.692 5.864 -0.381 1.00 95.44 94 ALA A C 1
ATOM 785 O O . ALA A 1 94 ? -6.361 4.990 0.162 1.00 95.44 94 ALA A O 1
ATOM 786 N N . VAL A 1 95 ? -4.612 6.395 0.203 1.00 96.12 95 VAL A N 1
ATOM 787 C CA . VAL A 1 95 ? -4.117 5.949 1.518 1.00 96.12 95 VAL A CA 1
ATOM 788 C C . VAL A 1 95 ? -5.132 6.257 2.625 1.00 96.12 95 VAL A C 1
ATOM 790 O O . VAL A 1 95 ? -5.395 5.409 3.475 1.00 96.12 95 VAL A O 1
ATOM 793 N N . ILE A 1 96 ? -5.774 7.431 2.590 1.00 97.31 96 ILE A N 1
ATOM 794 C CA . ILE A 1 96 ? -6.836 7.788 3.545 1.00 97.31 96 ILE A CA 1
ATOM 795 C C . ILE A 1 96 ? -8.050 6.854 3.409 1.00 97.31 96 ILE A C 1
ATOM 797 O O . ILE A 1 96 ? -8.585 6.405 4.422 1.00 97.31 96 ILE A O 1
ATOM 801 N N . ASP A 1 97 ? -8.484 6.531 2.186 1.00 97.69 97 ASP A N 1
ATOM 802 C CA . ASP A 1 97 ? -9.565 5.557 1.962 1.00 97.69 97 ASP A CA 1
ATOM 803 C C . ASP A 1 97 ? -9.195 4.177 2.530 1.00 97.69 97 ASP A C 1
ATOM 805 O O . ASP A 1 97 ? -10.009 3.549 3.209 1.00 97.69 97 ASP A O 1
ATOM 809 N N . SER A 1 98 ? -7.950 3.734 2.339 1.00 97.56 98 SER A N 1
ATOM 810 C CA . SER A 1 98 ? -7.439 2.492 2.928 1.00 97.56 98 SER A CA 1
ATOM 811 C C . SER A 1 98 ? -7.461 2.508 4.460 1.00 97.56 98 SER A C 1
ATOM 813 O O . SER A 1 98 ? -7.929 1.539 5.062 1.00 97.56 98 SER A O 1
ATOM 815 N N . LEU A 1 99 ? -7.047 3.606 5.102 1.00 97.88 99 LEU A N 1
ATOM 816 C CA . LEU A 1 99 ? -7.131 3.774 6.561 1.00 97.88 99 LEU A CA 1
ATOM 817 C C . LEU A 1 99 ? -8.576 3.667 7.062 1.00 97.88 99 LEU A C 1
ATOM 819 O O . LEU A 1 99 ? -8.855 2.930 8.008 1.00 97.88 99 LEU A O 1
ATOM 823 N N . ILE A 1 100 ? -9.513 4.343 6.388 1.00 98.19 100 ILE A N 1
ATOM 824 C CA . ILE A 1 100 ? -10.944 4.271 6.714 1.00 98.19 100 ILE A CA 1
ATOM 825 C C . ILE A 1 100 ? -11.450 2.831 6.564 1.00 98.19 100 ILE A C 1
ATOM 827 O O . ILE A 1 100 ? -12.133 2.322 7.450 1.00 98.19 100 ILE A O 1
ATOM 831 N N . ARG A 1 101 ? -11.094 2.136 5.476 1.00 97.50 101 ARG A N 1
ATOM 832 C CA . ARG A 1 101 ? -11.487 0.734 5.266 1.00 97.50 101 ARG A CA 1
ATOM 833 C C . ARG A 1 101 ? -10.930 -0.202 6.323 1.00 97.50 101 ARG A C 1
ATOM 835 O O . ARG A 1 101 ? -11.618 -1.169 6.629 1.00 97.50 101 ARG A O 1
ATOM 842 N N . CYS A 1 102 ? -9.725 0.040 6.836 1.00 97.31 102 CYS A N 1
ATOM 843 C CA . CYS A 1 102 ? -9.168 -0.734 7.945 1.00 97.31 102 CYS A CA 1
ATOM 844 C C . CYS A 1 102 ? -9.963 -0.476 9.230 1.00 97.31 102 CYS A C 1
ATOM 846 O O . CYS A 1 102 ? -10.379 -1.427 9.880 1.00 97.31 102 CYS A O 1
ATOM 848 N N . ALA A 1 103 ? -10.260 0.789 9.544 1.00 96.00 103 ALA A N 1
ATOM 849 C CA . ALA A 1 103 ? -10.997 1.175 10.751 1.00 96.00 103 ALA A CA 1
ATOM 850 C C . ALA A 1 103 ? -12.464 0.692 10.788 1.00 96.00 103 ALA A C 1
ATOM 852 O O . ALA A 1 103 ? -13.090 0.692 11.845 1.00 96.00 103 ALA A O 1
ATOM 853 N N . LEU A 1 104 ? -13.029 0.306 9.640 1.00 97.12 104 LEU A N 1
ATOM 854 C CA . LEU A 1 104 ? -14.394 -0.221 9.514 1.00 97.12 104 LEU A CA 1
ATOM 855 C C . LEU A 1 104 ? -14.495 -1.751 9.659 1.00 97.12 104 LEU A C 1
ATOM 857 O O . LEU A 1 104 ? -15.588 -2.294 9.477 1.00 97.12 104 LEU A O 1
ATOM 861 N N . LYS A 1 105 ? -13.385 -2.455 9.899 1.00 93.69 105 LYS A N 1
ATOM 862 C CA . LYS A 1 105 ? -13.346 -3.917 10.042 1.00 93.69 105 LYS A CA 1
ATOM 863 C C . LYS A 1 105 ? -13.306 -4.337 11.499 1.00 93.69 105 LYS A C 1
ATOM 865 O O . LYS A 1 105 ? -13.997 -5.336 11.796 1.00 93.69 105 LYS A O 1
#